Protein AF-A0A0L6TW69-F1 (afdb_monomer_lite)

Sequence (74 aa):
MLVTALLSGCGAMMITHDIAATMKIADRIAVFCAGTTVEVAPIENFRNNGGDLRNPYTRALWMALPEWLTDIES

Secondary structure (DSSP, 8-state):
------BTTB------S-HHHHHHH-SEEEEEETTEEEEEEEGGGGHHHHTT---HHHHHHHHTS-HHHH-S--

pLDDT: mean 78.91, std 12.28, range [44.59, 90.5]

Organism: NCBI:txid52689

Radius of gyration: 11.68 Å; chains: 1; bounding box: 28×26×24 Å

Structure (mmCIF, N/CA/C/O backbone):
data_AF-A0A0L6TW69-F1
#
_entry.id   AF-A0A0L6TW69-F1
#
loop_
_atom_site.group_PDB
_atom_site.id
_atom_site.type_symbol
_atom_site.label_atom_id
_atom_site.label_alt_id
_atom_site.label_comp_id
_atom_site.label_asym_id
_atom_site.label_entity_id
_atom_site.label_seq_id
_atom_site.pdbx_PDB_ins_code
_atom_site.Cartn_x
_atom_site.Cartn_y
_atom_site.Cartn_z
_atom_site.occupancy
_atom_site.B_iso_or_equiv
_atom_site.auth_seq_id
_atom_site.auth_comp_id
_atom_site.auth_asym_id
_atom_site.auth_atom_id
_atom_site.pdbx_PDB_model_num
ATOM 1 N N . MET A 1 1 ? 6.021 5.706 -2.542 1.00 52.44 1 MET A N 1
ATOM 2 C CA . MET A 1 1 ? 4.829 4.863 -2.312 1.00 52.44 1 MET A CA 1
ATOM 3 C C . MET A 1 1 ? 3.771 5.764 -1.698 1.00 52.44 1 MET A C 1
ATOM 5 O O . MET A 1 1 ? 4.145 6.687 -0.990 1.00 52.44 1 MET A O 1
ATOM 9 N N . LEU A 1 2 ? 2.506 5.639 -2.089 1.00 52.06 2 LEU A N 1
ATOM 10 C CA . LEU A 1 2 ? 1.505 6.692 -1.889 1.00 52.06 2 LEU A CA 1
ATOM 11 C C . LEU A 1 2 ? 0.288 6.076 -1.200 1.00 52.06 2 LEU A C 1
ATOM 13 O O . LEU A 1 2 ? -0.617 5.595 -1.860 1.00 52.06 2 LEU A O 1
ATOM 17 N N . VAL A 1 3 ? 0.305 6.014 0.128 1.00 52.91 3 VAL A N 1
ATOM 18 C CA . VAL A 1 3 ? -0.506 5.021 0.837 1.00 52.91 3 VAL A CA 1
ATOM 19 C C . VAL A 1 3 ? -2.009 5.303 0.922 1.00 52.91 3 VAL A C 1
ATOM 21 O O . VAL A 1 3 ? -2.724 4.458 0.458 1.00 52.91 3 VAL A O 1
ATOM 24 N N . THR A 1 4 ? -2.574 6.408 1.392 1.00 49.12 4 THR A N 1
ATOM 25 C CA . THR A 1 4 ? -4.037 6.562 1.662 1.00 49.12 4 THR A CA 1
ATOM 26 C C . THR A 1 4 ? -4.593 5.696 2.808 1.00 49.12 4 THR A C 1
ATOM 28 O O . THR A 1 4 ? -5.263 4.697 2.589 1.00 49.12 4 THR A O 1
ATOM 31 N N . ALA A 1 5 ? -4.397 6.139 4.051 1.00 52.75 5 ALA A N 1
ATOM 32 C CA . ALA A 1 5 ? -5.043 5.563 5.232 1.00 52.75 5 ALA A CA 1
ATOM 33 C C . ALA A 1 5 ? -6.351 6.297 5.577 1.00 52.75 5 ALA A C 1
ATOM 35 O O . ALA A 1 5 ? -6.311 7.505 5.797 1.00 52.75 5 ALA A O 1
ATOM 36 N N . LEU A 1 6 ? -7.477 5.585 5.659 1.00 56.28 6 LEU A N 1
ATOM 37 C CA . LEU A 1 6 ? -8.756 6.094 6.171 1.00 56.28 6 LEU A CA 1
ATOM 38 C C . LEU A 1 6 ? -8.817 5.862 7.695 1.00 56.28 6 LEU A C 1
ATOM 40 O O . LEU A 1 6 ? -8.331 4.850 8.184 1.00 56.28 6 LEU A O 1
ATOM 44 N N . LEU A 1 7 ? -9.369 6.809 8.462 1.00 53.03 7 LEU A N 1
ATOM 45 C CA . LEU A 1 7 ? -9.512 6.685 9.918 1.00 53.03 7 LEU A CA 1
ATOM 46 C C . LEU A 1 7 ? -10.959 7.001 10.323 1.00 53.03 7 LEU A C 1
ATOM 48 O O . LEU A 1 7 ? -11.416 8.132 10.186 1.00 53.03 7 LEU A O 1
ATOM 52 N N . SER A 1 8 ? -11.666 5.981 10.821 1.00 53.66 8 SER A N 1
ATOM 53 C CA . SER A 1 8 ? -12.926 6.013 11.593 1.00 53.66 8 SER A CA 1
ATOM 54 C C . SER A 1 8 ? -13.715 7.338 11.573 1.00 53.66 8 SER A C 1
ATOM 56 O O . SER A 1 8 ? -13.549 8.192 12.441 1.00 53.66 8 SER A O 1
ATOM 58 N N . GLY A 1 9 ? -14.620 7.485 10.597 1.00 64.44 9 GLY A N 1
ATOM 59 C CA . GLY A 1 9 ? -15.580 8.598 10.505 1.00 64.44 9 GLY A CA 1
ATOM 60 C C . GLY A 1 9 ? -15.124 9.810 9.684 1.00 64.44 9 GLY A C 1
ATOM 61 O O . GLY A 1 9 ? -15.967 10.622 9.308 1.00 64.44 9 GLY A O 1
ATOM 62 N N . CYS A 1 10 ? -13.835 9.895 9.331 1.00 69.69 10 CYS A N 1
ATOM 63 C CA . CYS A 1 10 ? -13.271 10.920 8.451 1.00 69.69 10 CYS A CA 1
ATOM 64 C C . CYS A 1 10 ? -12.374 10.286 7.372 1.00 69.69 10 CYS A C 1
ATOM 66 O O . CYS A 1 10 ? -11.561 9.402 7.638 1.00 69.69 10 CYS A O 1
ATOM 68 N N . GLY A 1 11 ? -12.493 10.753 6.128 1.00 73.50 11 GLY A N 1
ATOM 69 C CA . GLY A 1 11 ? -11.596 10.329 5.056 1.00 73.50 11 GLY A CA 1
ATOM 70 C C . GLY A 1 11 ? -10.237 11.012 5.186 1.00 73.50 11 GLY A C 1
ATOM 71 O O . GLY A 1 11 ? -10.149 12.224 5.007 1.00 73.50 11 GLY A O 1
ATOM 72 N N . ALA A 1 12 ? -9.187 10.252 5.487 1.00 74.69 12 ALA A N 1
ATOM 73 C CA . ALA A 1 12 ? -7.812 10.735 5.467 1.00 74.69 12 ALA A CA 1
ATOM 74 C C . ALA A 1 12 ? -7.056 10.142 4.266 1.00 74.69 12 ALA A C 1
ATOM 76 O O . ALA A 1 12 ? -7.356 9.054 3.777 1.00 74.69 12 ALA A O 1
ATOM 77 N N . MET A 1 13 ? -6.091 10.899 3.744 1.00 80.62 13 MET A N 1
ATOM 78 C CA . MET A 1 13 ? -5.160 10.431 2.723 1.00 80.62 13 MET A CA 1
ATOM 79 C C . MET A 1 13 ? -3.757 10.791 3.181 1.00 80.62 13 MET A C 1
ATOM 81 O O . MET A 1 13 ? -3.434 11.962 3.360 1.00 80.62 13 MET A O 1
ATOM 85 N N . MET A 1 14 ? -2.927 9.770 3.374 1.00 76.75 14 MET A N 1
ATOM 86 C CA . MET A 1 14 ? -1.551 9.934 3.825 1.00 76.75 14 MET A CA 1
ATOM 87 C C . MET A 1 14 ? -0.580 9.422 2.771 1.00 76.75 14 MET A C 1
ATOM 89 O O . MET A 1 14 ? -0.748 8.333 2.227 1.00 76.75 14 MET A O 1
ATOM 93 N N . ILE A 1 15 ? 0.463 10.201 2.508 1.00 82.62 15 ILE A N 1
ATOM 94 C CA . ILE A 1 15 ? 1.544 9.838 1.597 1.00 82.62 15 ILE A CA 1
ATOM 95 C C . ILE A 1 15 ? 2.758 9.494 2.451 1.00 82.62 15 ILE A C 1
ATOM 97 O O . ILE A 1 15 ? 3.270 10.358 3.158 1.00 82.62 15 ILE A O 1
ATOM 101 N N . THR A 1 16 ? 3.210 8.242 2.414 1.00 82.00 16 THR A N 1
ATOM 102 C CA . THR A 1 16 ? 4.372 7.804 3.191 1.00 82.00 16 THR A CA 1
ATOM 103 C C . THR A 1 16 ? 5.161 6.727 2.462 1.00 82.00 16 THR A C 1
ATOM 105 O O . THR A 1 16 ? 4.619 5.931 1.695 1.00 82.00 16 THR A O 1
ATOM 108 N N . HIS A 1 17 ? 6.465 6.715 2.719 1.00 82.81 17 HIS A N 1
ATOM 109 C CA . HIS A 1 17 ? 7.364 5.641 2.311 1.00 82.81 17 HIS A CA 1
ATOM 110 C C . HIS A 1 17 ? 7.480 4.542 3.373 1.00 82.81 17 HIS A C 1
ATOM 112 O O . HIS A 1 17 ? 8.036 3.486 3.087 1.00 82.81 17 HIS A O 1
ATOM 118 N N . ASP A 1 18 ? 6.949 4.776 4.574 1.00 83.69 18 ASP A N 1
ATOM 119 C CA . ASP A 1 18 ? 6.936 3.798 5.652 1.00 83.69 18 ASP A CA 1
ATOM 120 C C . ASP A 1 18 ? 5.721 2.870 5.520 1.00 83.69 18 ASP A C 1
ATOM 122 O O . ASP A 1 18 ? 4.577 3.211 5.847 1.00 83.69 18 ASP A O 1
ATOM 126 N N . ILE A 1 19 ? 5.997 1.674 5.014 1.00 81.44 19 ILE A N 1
ATOM 127 C CA . ILE A 1 19 ? 5.014 0.608 4.845 1.00 81.44 19 ILE A CA 1
ATOM 128 C C . ILE A 1 19 ? 4.631 0.001 6.203 1.00 81.44 19 ILE A C 1
ATOM 130 O O . ILE A 1 19 ? 3.472 -0.346 6.402 1.00 81.44 19 ILE A O 1
ATOM 134 N N . ALA A 1 20 ? 5.548 -0.064 7.171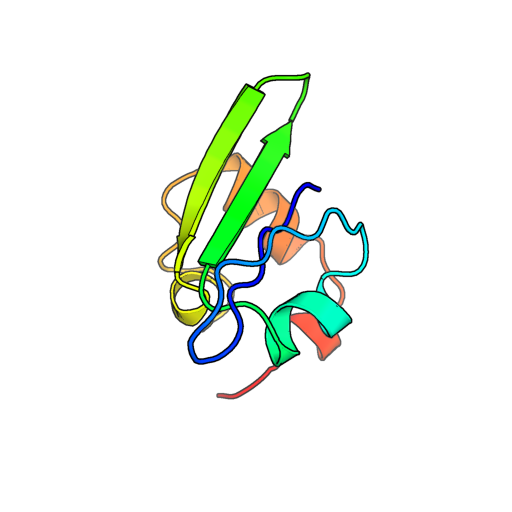 1.00 81.25 20 ALA A N 1
ATOM 135 C CA . ALA A 1 20 ? 5.274 -0.635 8.491 1.00 81.25 20 ALA A CA 1
ATOM 136 C C . ALA A 1 20 ? 4.274 0.216 9.280 1.00 81.25 20 ALA A C 1
ATOM 138 O O . ALA A 1 20 ? 3.363 -0.311 9.918 1.00 81.25 20 ALA A O 1
ATOM 139 N N . ALA A 1 2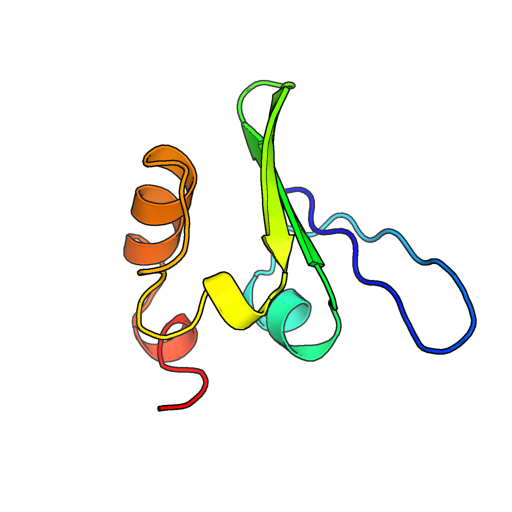1 ? 4.421 1.540 9.220 1.00 81.50 21 ALA A N 1
ATOM 140 C CA . ALA A 1 21 ? 3.471 2.467 9.825 1.00 81.50 21 ALA A CA 1
ATOM 141 C C . ALA A 1 21 ? 2.106 2.406 9.126 1.00 81.50 21 ALA A C 1
ATOM 143 O O . ALA A 1 21 ? 1.070 2.363 9.785 1.00 81.50 21 ALA A O 1
ATOM 144 N N . THR A 1 22 ? 2.121 2.339 7.794 1.00 82.56 22 THR A N 1
ATOM 145 C CA . THR A 1 22 ? 0.926 2.200 6.952 1.00 82.56 22 THR A CA 1
ATOM 146 C C . THR A 1 22 ? 0.080 1.000 7.344 1.00 82.56 22 THR A C 1
ATOM 148 O O . THR A 1 22 ? -1.133 1.139 7.497 1.00 82.56 22 THR A O 1
ATOM 151 N N . MET A 1 23 ? 0.720 -0.152 7.560 1.00 81.50 23 MET A N 1
ATOM 152 C CA . MET A 1 23 ? 0.013 -1.395 7.860 1.00 81.50 23 MET A CA 1
ATOM 153 C C . MET A 1 23 ? -0.803 -1.344 9.158 1.00 81.50 23 MET A C 1
ATOM 155 O O . MET A 1 23 ? -1.682 -2.166 9.379 1.00 81.50 23 MET A O 1
ATOM 159 N N . LYS A 1 24 ? -0.522 -0.380 10.038 1.00 81.06 24 LYS A N 1
ATOM 160 C CA . LYS A 1 24 ? -1.199 -0.253 11.333 1.00 81.06 24 LYS A CA 1
ATOM 161 C C . LYS A 1 24 ? -2.420 0.657 11.297 1.00 81.06 24 LYS A C 1
ATOM 163 O O . LYS A 1 24 ? -3.208 0.630 12.235 1.00 81.06 24 LYS A O 1
ATOM 168 N N . ILE A 1 25 ? -2.531 1.511 10.280 1.00 81.06 25 ILE A N 1
ATOM 169 C CA . ILE A 1 25 ? -3.494 2.623 10.276 1.00 81.06 25 ILE A CA 1
ATOM 170 C C . ILE A 1 25 ? -4.346 2.699 9.011 1.00 81.06 25 ILE A C 1
ATOM 172 O O . ILE A 1 25 ? -5.312 3.453 8.999 1.00 81.06 25 ILE A O 1
ATOM 176 N N . ALA A 1 26 ? -3.967 2.006 7.934 1.00 82.56 26 ALA A N 1
ATOM 177 C CA . ALA A 1 26 ? -4.606 2.148 6.635 1.00 82.56 26 ALA A CA 1
ATOM 178 C C . ALA A 1 26 ? -5.607 1.027 6.352 1.00 82.56 26 ALA A C 1
ATOM 180 O O . ALA A 1 26 ? -5.250 -0.143 6.388 1.00 82.56 26 ALA A O 1
ATOM 181 N N . ASP A 1 27 ? -6.821 1.396 5.945 1.00 83.50 27 ASP A N 1
ATOM 182 C CA . ASP A 1 27 ? -7.800 0.433 5.423 1.00 83.50 27 ASP A CA 1
ATOM 183 C C . ASP A 1 27 ? -7.456 -0.042 3.996 1.00 83.50 27 ASP A C 1
ATOM 185 O O . ASP A 1 27 ? -7.782 -1.153 3.577 1.00 83.50 27 ASP A O 1
ATOM 189 N N . ARG A 1 28 ? -6.821 0.822 3.195 1.00 86.25 28 ARG A N 1
ATOM 190 C CA . ARG A 1 28 ? -6.456 0.547 1.798 1.00 86.25 28 ARG A CA 1
ATOM 191 C C . ARG A 1 28 ? -5.075 1.099 1.501 1.00 86.25 28 ARG A C 1
ATOM 193 O O . ARG A 1 28 ? -4.621 2.039 2.137 1.00 86.25 28 ARG A O 1
ATOM 200 N N . ILE A 1 29 ? -4.422 0.532 0.498 1.00 86.81 29 ILE A N 1
ATOM 201 C CA . ILE A 1 29 ? -3.102 0.967 0.058 1.00 86.81 29 ILE A CA 1
ATOM 202 C C . ILE A 1 29 ? -3.151 1.202 -1.439 1.00 86.81 29 ILE A C 1
ATOM 204 O O . ILE A 1 29 ? -3.493 0.305 -2.215 1.00 86.81 29 ILE A O 1
ATOM 208 N N . ALA A 1 30 ? -2.783 2.415 -1.842 1.00 88.50 30 ALA A N 1
ATOM 209 C CA . ALA A 1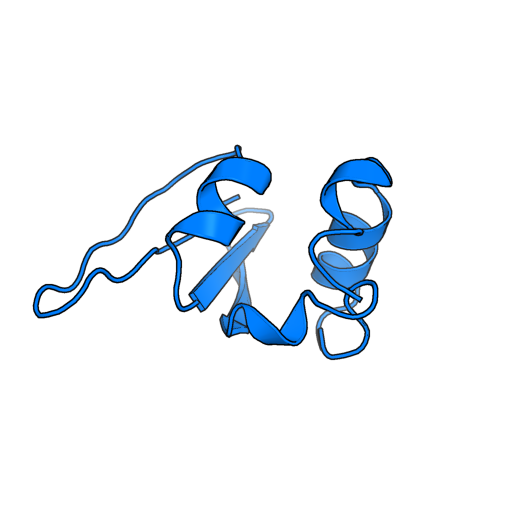 30 ? -2.480 2.715 -3.226 1.00 88.50 30 ALA A CA 1
ATOM 210 C C . ALA A 1 30 ? -0.966 2.608 -3.481 1.00 88.50 30 ALA A C 1
ATOM 212 O O . ALA A 1 30 ? -0.118 3.116 -2.747 1.00 88.50 30 ALA A O 1
ATOM 213 N N . VAL A 1 31 ? -0.598 1.923 -4.553 1.00 87.19 31 VAL A N 1
ATOM 214 C CA . VAL A 1 31 ? 0.787 1.801 -5.002 1.00 87.19 31 VAL A CA 1
ATOM 215 C C . VAL A 1 31 ? 0.947 2.656 -6.237 1.00 87.19 31 VAL A C 1
ATOM 217 O O . VAL A 1 31 ? 0.179 2.542 -7.186 1.00 87.19 31 VAL A O 1
ATOM 220 N N . PHE A 1 32 ? 1.952 3.524 -6.219 1.00 86.50 32 PHE A N 1
ATOM 221 C CA . PHE A 1 32 ? 2.280 4.405 -7.331 1.00 86.50 32 PHE A CA 1
ATOM 222 C C . PHE A 1 32 ? 3.698 4.133 -7.805 1.00 86.50 32 PHE A C 1
ATOM 224 O O . PHE A 1 32 ? 4.617 4.016 -6.992 1.00 86.50 32 PHE A O 1
ATOM 231 N N . CYS A 1 33 ? 3.870 4.104 -9.120 1.00 84.56 33 CYS A N 1
ATOM 232 C CA . CYS A 1 33 ? 5.156 3.984 -9.786 1.00 84.56 33 CYS A CA 1
ATOM 233 C C . CYS A 1 33 ? 5.165 4.899 -11.009 1.00 84.56 33 CYS A C 1
ATOM 235 O O . CYS A 1 33 ? 4.173 4.962 -11.731 1.00 84.56 33 CYS A O 1
ATOM 237 N N . ALA A 1 34 ? 6.269 5.618 -11.229 1.00 85.38 34 ALA A N 1
ATOM 238 C CA . ALA A 1 34 ? 6.462 6.470 -12.407 1.00 85.38 34 ALA A CA 1
ATOM 239 C C . ALA A 1 34 ? 5.270 7.412 -12.708 1.00 85.38 34 ALA A C 1
ATOM 241 O O . ALA A 1 34 ? 4.855 7.568 -13.852 1.00 85.38 34 ALA A O 1
ATOM 242 N N . GLY A 1 35 ? 4.682 8.014 -11.667 1.00 85.69 35 GLY A N 1
ATOM 243 C CA . GLY A 1 35 ? 3.545 8.935 -11.805 1.00 85.69 35 GLY A CA 1
ATOM 244 C C . GLY A 1 35 ? 2.188 8.275 -12.083 1.00 85.69 35 GLY A C 1
ATOM 245 O O . GLY A 1 35 ? 1.214 8.987 -12.297 1.00 85.69 35 GLY A O 1
ATOM 246 N N . THR A 1 36 ? 2.100 6.943 -12.050 1.00 85.12 36 THR A N 1
ATOM 247 C CA . THR A 1 36 ? 0.864 6.191 -12.314 1.00 85.12 36 THR A CA 1
ATOM 248 C C . THR A 1 36 ? 0.455 5.355 -11.105 1.00 85.12 36 THR A C 1
ATOM 250 O O . THR A 1 36 ? 1.309 4.764 -10.438 1.00 85.12 36 THR A O 1
ATOM 253 N N . THR A 1 37 ? -0.850 5.275 -10.832 1.00 88.12 37 THR A N 1
ATOM 254 C CA . THR A 1 37 ? -1.413 4.333 -9.856 1.00 88.12 37 THR A CA 1
ATOM 255 C C . THR A 1 37 ? -1.327 2.918 -10.415 1.00 88.12 37 THR A C 1
ATOM 257 O O . THR A 1 37 ? -1.988 2.579 -11.393 1.00 88.12 37 THR A O 1
ATOM 260 N N . VAL A 1 38 ? -0.497 2.095 -9.792 1.00 89.81 38 VAL A N 1
ATOM 261 C CA . VAL A 1 38 ? -0.219 0.713 -10.187 1.00 89.81 38 VAL A CA 1
ATOM 262 C C . VAL A 1 38 ? -1.243 -0.251 -9.596 1.00 89.81 38 VAL A C 1
ATOM 264 O O . VAL A 1 38 ? -1.661 -1.198 -10.261 1.00 89.81 38 VAL A O 1
ATOM 267 N N . GLU A 1 39 ? -1.657 -0.018 -8.351 1.00 88.88 39 GLU A N 1
ATOM 268 C CA . GLU A 1 39 ? -2.632 -0.859 -7.660 1.00 88.88 39 GLU A CA 1
ATOM 269 C C . GLU A 1 39 ? -3.330 -0.080 -6.546 1.00 88.88 39 GLU A C 1
ATOM 271 O O . GLU A 1 39 ? -2.727 0.792 -5.927 1.00 88.88 39 GLU A O 1
ATOM 276 N N . VAL A 1 40 ? -4.596 -0.403 -6.283 1.00 90.25 40 VAL A N 1
ATOM 277 C CA . VAL A 1 40 ? -5.311 0.025 -5.077 1.00 90.25 40 VAL A CA 1
ATOM 278 C C . VAL A 1 40 ? -5.963 -1.211 -4.483 1.00 90.25 40 VAL A C 1
ATOM 280 O O . VAL A 1 40 ? -6.953 -1.711 -5.020 1.00 90.25 40 VAL A O 1
ATOM 283 N N . ALA A 1 41 ? -5.410 -1.703 -3.384 1.00 88.62 41 ALA A N 1
ATOM 284 C CA . ALA A 1 41 ? -5.853 -2.931 -2.742 1.00 88.62 41 ALA A CA 1
ATOM 285 C C . ALA A 1 41 ? -6.206 -2.666 -1.272 1.00 88.62 41 ALA A C 1
ATOM 287 O O . ALA A 1 41 ? -5.658 -1.739 -0.669 1.00 88.62 41 ALA A O 1
ATOM 288 N N . PRO A 1 42 ? -7.162 -3.416 -0.703 1.00 88.94 42 PRO A N 1
ATOM 289 C CA . PRO A 1 42 ? -7.386 -3.386 0.733 1.00 88.94 42 PRO A CA 1
ATOM 290 C C . PRO A 1 42 ? -6.161 -3.987 1.439 1.00 88.94 42 PRO A C 1
ATOM 292 O O . PRO A 1 42 ? -5.398 -4.749 0.832 1.00 88.94 42 PRO A O 1
ATOM 295 N N . ILE A 1 43 ? -5.928 -3.593 2.687 1.00 86.38 43 ILE A N 1
ATOM 296 C CA . ILE A 1 43 ? -4.717 -3.983 3.416 1.00 86.38 43 ILE A CA 1
ATOM 297 C C . ILE A 1 43 ? -4.577 -5.508 3.561 1.00 86.38 43 ILE A C 1
ATOM 299 O O . ILE A 1 43 ? -3.473 -6.046 3.524 1.00 86.38 43 ILE A O 1
ATOM 303 N N . GLU A 1 44 ? -5.698 -6.223 3.607 1.00 87.56 44 GLU A N 1
ATOM 304 C CA . GLU A 1 44 ? -5.769 -7.678 3.713 1.00 87.56 44 GLU A CA 1
ATOM 305 C C . GLU A 1 44 ? -5.070 -8.389 2.551 1.00 87.56 44 GLU A C 1
ATOM 307 O O . GLU A 1 44 ? -4.488 -9.451 2.754 1.00 87.56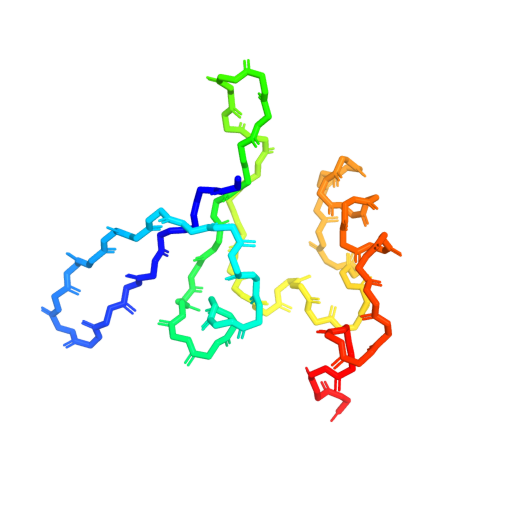 44 GLU A O 1
ATOM 312 N N . ASN A 1 45 ? -5.049 -7.793 1.355 1.00 90.06 45 ASN A N 1
ATOM 313 C CA . ASN A 1 45 ? -4.401 -8.399 0.191 1.00 90.06 45 ASN A CA 1
ATOM 314 C C . ASN A 1 45 ? -2.870 -8.463 0.315 1.00 90.06 45 ASN A C 1
ATOM 316 O O . ASN A 1 45 ? -2.232 -9.223 -0.413 1.00 90.06 45 ASN A O 1
ATOM 320 N N . PHE A 1 46 ? -2.277 -7.658 1.202 1.00 85.19 46 PHE A N 1
ATOM 321 C CA . PHE A 1 46 ? -0.837 -7.658 1.467 1.00 85.19 46 PHE A CA 1
ATOM 322 C C . PHE A 1 46 ? -0.426 -8.757 2.462 1.00 85.19 46 PHE A C 1
ATOM 324 O O . PHE A 1 46 ? 0.761 -9.046 2.598 1.00 85.19 46 PHE A O 1
ATOM 331 N N . ARG A 1 47 ? -1.387 -9.420 3.122 1.00 82.38 47 ARG A N 1
ATOM 332 C CA . ARG A 1 47 ? -1.130 -10.565 4.014 1.00 82.38 47 ARG A CA 1
ATOM 333 C C . ARG A 1 47 ? -0.677 -11.795 3.213 1.00 82.38 47 ARG A C 1
ATOM 335 O O . ARG A 1 47 ? -0.703 -11.795 1.981 1.00 82.38 47 ARG A O 1
ATOM 342 N N . ASN A 1 48 ? -0.244 -12.853 3.907 1.00 81.50 48 ASN A N 1
ATOM 343 C CA . ASN A 1 48 ? 0.221 -14.108 3.293 1.00 81.50 48 ASN A CA 1
ATOM 344 C C . ASN A 1 48 ? 1.271 -13.881 2.191 1.00 81.50 48 ASN A C 1
ATOM 346 O O . ASN A 1 48 ? 1.163 -14.406 1.081 1.00 81.50 48 ASN A O 1
ATOM 350 N N . ASN A 1 49 ? 2.269 -13.043 2.484 1.00 79.75 49 ASN A N 1
ATOM 351 C CA . ASN A 1 49 ? 3.330 -12.678 1.547 1.00 79.75 49 ASN A CA 1
ATOM 352 C C . ASN A 1 49 ? 2.830 -12.018 0.239 1.00 79.75 49 ASN A C 1
ATOM 354 O O . ASN A 1 49 ? 3.464 -12.133 -0.812 1.00 79.75 49 ASN A O 1
ATOM 358 N N . GLY A 1 50 ? 1.687 -11.322 0.287 1.00 83.31 50 GLY A N 1
ATOM 359 C CA . GLY A 1 50 ? 1.145 -10.586 -0.855 1.00 83.31 50 GLY A CA 1
ATOM 360 C C . GLY A 1 50 ? 0.545 -11.477 -1.949 1.00 83.31 50 GLY A C 1
ATOM 361 O O . GLY A 1 50 ? 0.552 -11.101 -3.126 1.00 83.31 50 GLY A O 1
ATOM 362 N N . GLY A 1 51 ? 0.051 -12.668 -1.590 1.00 84.00 51 GLY A N 1
ATOM 363 C CA . GLY A 1 51 ? -0.528 -13.635 -2.532 1.00 84.00 51 GLY A CA 1
ATOM 364 C C . GLY A 1 51 ? -1.752 -13.113 -3.296 1.00 84.00 51 GLY A C 1
ATOM 365 O O . GLY A 1 51 ? -1.921 -13.426 -4.476 1.00 84.00 51 GLY A O 1
ATOM 366 N N . ASP A 1 52 ? -2.544 -12.248 -2.659 1.00 88.44 52 ASP A N 1
ATOM 367 C CA . ASP A 1 52 ? -3.777 -11.675 -3.215 1.00 88.44 52 ASP A CA 1
ATOM 368 C C . ASP A 1 52 ? -3.558 -10.334 -3.946 1.00 88.44 52 ASP A C 1
ATOM 370 O O . ASP A 1 52 ? -4.506 -9.717 -4.453 1.00 88.44 52 ASP A O 1
ATOM 374 N N . LEU A 1 53 ? -2.307 -9.870 -4.042 1.00 90.50 53 LEU A N 1
ATOM 375 C CA . LEU A 1 53 ? -1.930 -8.720 -4.866 1.00 90.50 53 LEU A CA 1
ATOM 376 C C . LEU A 1 53 ? -1.981 -9.117 -6.338 1.00 90.50 53 LEU A C 1
ATOM 378 O O . LEU A 1 53 ? -1.366 -10.102 -6.757 1.00 90.50 53 LEU A O 1
ATOM 382 N N . ARG A 1 54 ? -2.707 -8.351 -7.152 1.00 89.75 54 ARG A N 1
ATOM 383 C CA . ARG A 1 54 ? -2.933 -8.683 -8.567 1.00 89.75 54 ARG A CA 1
ATOM 384 C C . ARG A 1 54 ? -1.814 -8.166 -9.450 1.00 89.75 54 ARG A C 1
ATOM 386 O O . ARG A 1 54 ? -1.516 -8.771 -10.478 1.00 89.75 54 ARG A O 1
ATOM 393 N N . ASN A 1 55 ? -1.202 -7.053 -9.066 1.00 89.94 55 ASN A N 1
ATOM 394 C CA . ASN A 1 55 ? -0.163 -6.432 -9.852 1.00 89.94 55 ASN A CA 1
ATOM 395 C C . ASN A 1 55 ? 1.207 -7.079 -9.568 1.00 89.94 55 ASN A C 1
ATOM 397 O O . ASN A 1 55 ? 1.666 -7.071 -8.420 1.00 89.94 55 ASN A O 1
ATOM 401 N N . PRO A 1 56 ? 1.908 -7.593 -10.596 1.00 89.44 56 PRO A N 1
ATOM 402 C CA . PRO A 1 56 ? 3.227 -8.195 -10.418 1.00 89.44 56 PRO A CA 1
ATOM 403 C C . PRO A 1 56 ? 4.260 -7.205 -9.867 1.00 89.44 56 PRO A C 1
ATOM 405 O O . PRO A 1 56 ? 5.142 -7.616 -9.118 1.00 89.44 56 PRO A O 1
ATOM 408 N N . TYR A 1 57 ? 4.140 -5.908 -10.176 1.00 89.06 57 TYR A N 1
ATOM 409 C CA . TYR A 1 57 ? 5.009 -4.877 -9.607 1.00 89.06 57 TYR A CA 1
ATOM 410 C C . TYR A 1 57 ? 4.798 -4.739 -8.100 1.00 89.06 57 TYR A C 1
ATOM 412 O O . TYR A 1 57 ? 5.768 -4.716 -7.347 1.00 89.06 57 TYR A O 1
ATOM 420 N N . THR A 1 58 ? 3.543 -4.684 -7.647 1.00 89.31 58 THR A N 1
ATOM 421 C CA . THR A 1 58 ? 3.243 -4.569 -6.216 1.00 89.31 58 THR A CA 1
ATOM 422 C C . THR A 1 58 ? 3.705 -5.801 -5.451 1.00 89.31 58 THR A C 1
ATOM 424 O O . THR A 1 58 ? 4.275 -5.667 -4.373 1.00 89.31 58 THR A O 1
ATOM 427 N N . ARG A 1 59 ? 3.540 -6.997 -6.026 1.00 88.94 59 ARG A N 1
ATOM 428 C CA . ARG A 1 59 ? 4.034 -8.239 -5.423 1.00 88.94 59 ARG A CA 1
ATOM 429 C C . ARG A 1 59 ? 5.559 -8.271 -5.340 1.00 88.94 59 ARG A C 1
ATOM 431 O O . ARG A 1 59 ? 6.099 -8.594 -4.292 1.00 88.94 59 ARG A O 1
ATOM 438 N N . ALA A 1 60 ? 6.254 -7.891 -6.412 1.00 87.94 60 ALA A N 1
ATOM 43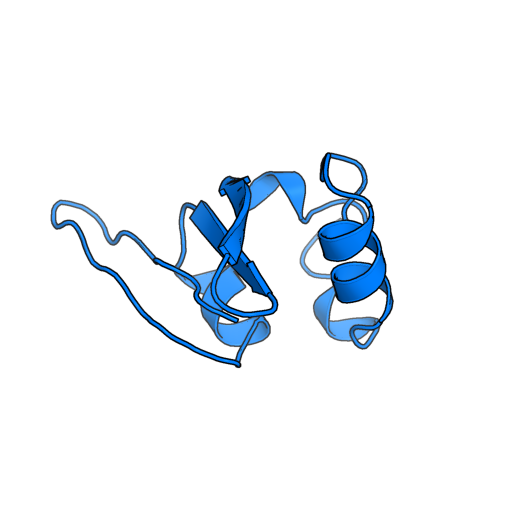9 C CA . ALA A 1 60 ? 7.714 -7.810 -6.410 1.00 87.94 60 ALA A CA 1
ATOM 440 C C . ALA A 1 60 ? 8.228 -6.781 -5.390 1.00 87.94 60 ALA A C 1
ATOM 442 O O . ALA A 1 60 ? 9.198 -7.048 -4.688 1.00 87.94 60 ALA A O 1
ATOM 443 N N . LEU A 1 61 ? 7.554 -5.632 -5.275 1.00 86.50 61 LEU A N 1
ATOM 444 C CA . LEU A 1 61 ? 7.841 -4.628 -4.253 1.00 86.50 61 LEU A CA 1
ATOM 445 C C . LEU A 1 61 ? 7.642 -5.195 -2.843 1.00 86.50 61 LEU A C 1
ATOM 447 O O . LEU A 1 61 ? 8.496 -4.987 -1.991 1.00 86.50 61 LEU A O 1
ATOM 451 N N . TRP A 1 62 ? 6.541 -5.916 -2.615 1.00 87.06 62 TRP A N 1
ATOM 452 C CA . TRP A 1 62 ? 6.223 -6.544 -1.333 1.00 87.06 62 TRP A CA 1
ATOM 453 C C . TRP A 1 62 ? 7.266 -7.588 -0.924 1.00 87.06 62 TRP A C 1
ATOM 455 O O . TRP A 1 62 ? 7.774 -7.542 0.188 1.00 87.06 62 TRP A O 1
ATOM 465 N N . MET A 1 63 ? 7.661 -8.466 -1.849 1.00 85.81 63 MET A N 1
ATOM 466 C CA . MET A 1 63 ? 8.675 -9.502 -1.611 1.00 85.81 63 MET A CA 1
ATOM 467 C C . MET A 1 63 ? 10.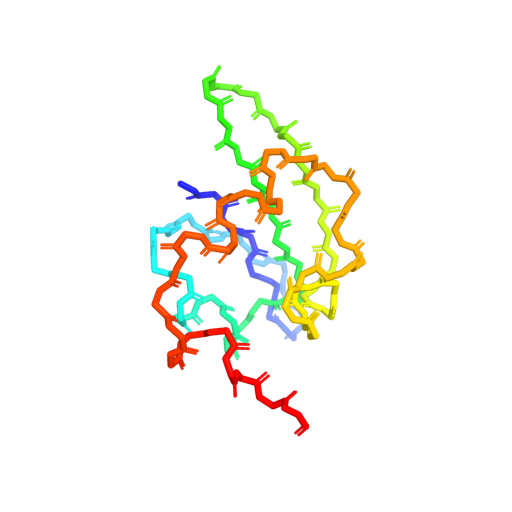097 -8.946 -1.441 1.00 85.81 63 MET A C 1
ATOM 469 O O . MET A 1 63 ? 10.977 -9.659 -0.972 1.00 85.81 63 MET A O 1
ATOM 473 N N . ALA A 1 64 ? 10.346 -7.696 -1.842 1.00 86.69 64 ALA A N 1
ATOM 474 C CA . ALA A 1 64 ? 11.625 -7.020 -1.624 1.00 86.69 64 ALA A CA 1
ATOM 475 C C . ALA A 1 64 ? 11.736 -6.381 -0.229 1.00 86.69 64 ALA A C 1
ATOM 477 O O . ALA A 1 64 ? 12.803 -5.879 0.134 1.00 86.69 64 ALA A O 1
ATOM 478 N N . LEU A 1 65 ? 10.643 -6.353 0.539 1.00 84.75 65 LEU A N 1
ATOM 479 C CA . LEU A 1 65 ? 10.647 -5.860 1.908 1.00 84.75 65 LEU A CA 1
ATOM 480 C C . LEU A 1 65 ? 11.307 -6.871 2.847 1.00 84.75 65 LEU A C 1
ATOM 482 O O . LEU A 1 65 ? 11.300 -8.070 2.577 1.00 84.75 65 LEU A O 1
ATOM 486 N N . PRO A 1 66 ? 11.897 -6.401 3.956 1.00 81.31 66 PRO A N 1
ATOM 487 C CA . PRO A 1 66 ? 12.484 -7.301 4.934 1.00 81.31 66 PRO A CA 1
ATOM 488 C C . PRO A 1 66 ? 11.425 -8.215 5.571 1.00 81.31 66 PRO A C 1
ATOM 490 O O . PRO A 1 66 ? 10.311 -7.771 5.839 1.00 81.31 66 PRO A O 1
ATOM 493 N N . GLU A 1 67 ? 11.804 -9.459 5.882 1.00 76.56 67 GLU A N 1
ATOM 494 C CA . GLU A 1 67 ? 10.884 -10.507 6.372 1.00 76.56 67 GLU A CA 1
ATOM 495 C C . GLU A 1 67 ? 10.053 -10.074 7.596 1.00 76.56 67 GLU A C 1
ATOM 497 O O . GLU A 1 67 ? 8.849 -10.305 7.647 1.00 76.56 67 GLU A O 1
ATOM 502 N N . TRP A 1 68 ? 10.645 -9.318 8.529 1.00 75.94 68 TRP A N 1
ATOM 503 C CA . TRP A 1 68 ? 9.945 -8.817 9.723 1.00 75.94 68 TRP A CA 1
ATOM 504 C C . TRP A 1 68 ? 8.761 -7.882 9.422 1.00 75.94 68 TRP A C 1
ATOM 506 O O . TRP A 1 68 ? 7.922 -7.651 10.290 1.00 75.94 68 TRP A O 1
ATOM 516 N N . LEU A 1 69 ? 8.705 -7.310 8.217 1.00 76.31 69 LEU A N 1
ATOM 517 C CA . LEU A 1 69 ? 7.610 -6.465 7.745 1.00 76.31 69 LEU A CA 1
ATOM 518 C C . LEU A 1 69 ? 6.529 -7.276 7.015 1.00 76.31 69 LEU A C 1
ATOM 520 O O . LEU A 1 69 ? 5.369 -6.872 6.997 1.00 76.31 69 LEU A O 1
ATOM 524 N N . THR A 1 70 ? 6.892 -8.408 6.418 1.00 69.00 70 THR A N 1
ATOM 525 C CA . THR A 1 70 ? 5.956 -9.304 5.727 1.00 69.00 70 THR A CA 1
ATOM 526 C C . THR A 1 70 ? 5.319 -10.334 6.665 1.00 69.00 70 THR A C 1
ATOM 528 O O . THR A 1 70 ? 4.261 -10.864 6.336 1.00 69.00 70 THR A O 1
ATOM 531 N N . ASP A 1 71 ? 5.903 -10.545 7.851 1.00 67.00 71 ASP A N 1
ATOM 532 C CA . ASP A 1 71 ? 5.417 -11.426 8.929 1.00 67.00 71 ASP A CA 1
ATOM 533 C C . ASP A 1 71 ? 4.362 -10.778 9.848 1.00 67.00 71 ASP A C 1
ATOM 535 O O . ASP A 1 71 ? 4.118 -11.243 10.965 1.00 67.00 71 ASP A O 1
ATOM 539 N N . ILE A 1 72 ? 3.723 -9.686 9.415 1.00 62.19 72 ILE A N 1
ATOM 540 C CA . ILE A 1 72 ? 2.637 -9.051 10.172 1.00 62.19 72 ILE A CA 1
ATOM 541 C C . ILE A 1 72 ? 1.390 -9.952 10.077 1.00 62.19 72 ILE A C 1
ATOM 543 O O . ILE A 1 72 ? 0.529 -9.783 9.217 1.00 62.19 72 ILE A O 1
ATOM 547 N N . GLU A 1 73 ? 1.356 -10.920 10.994 1.00 51.72 73 GLU A N 1
ATOM 548 C CA . GLU A 1 73 ? 0.319 -11.919 11.278 1.00 51.72 73 GLU A CA 1
ATOM 549 C C . GLU A 1 73 ? 0.070 -12.984 10.194 1.00 51.72 73 GLU A C 1
ATOM 551 O O . GLU A 1 73 ? -0.779 -12.815 9.310 1.00 51.72 73 GLU A O 1
ATOM 556 N N . SER A 1 74 ? 0.763 -14.127 10.358 1.00 44.59 74 SER A N 1
ATOM 557 C CA . SER A 1 74 ? 0.100 -15.445 10.276 1.00 44.59 74 SER A CA 1
ATOM 558 C C . SER A 1 74 ? -1.052 -15.536 11.275 1.00 44.59 74 SER A C 1
ATOM 560 O O . SER A 1 74 ? -0.912 -14.935 12.364 1.00 44.59 74 SER A O 1
#

Foldseek 3Di:
DFFFAQADPDGDGDGDPDPLVSLVGHQWGFDDDPNDTQDIGGSVCLAPQNPNPPGPVVSVVSNPDDPVSRPPDD

InterPro domains:
  IPR027417 P-loop containing nucleoside triphosphate hydrolase [G3DSA:3.40.50.300] (2-73)
  IPR027417 P-loop containing nucleoside triphosphate hydrolase [SSF52540] (7-54)